Protein AF-A0ABD4KW36-F1 (afdb_monomer)

InterPro domains:
  IPR006935 Helicase/UvrB, N-terminal [PF04851] (1-111)
  IPR014001 Helicase superfamily 1/2, ATP-binding domain [PS51192] (1-112)
  IPR027417 P-loop containing nucleoside triphosphate hydrolase [G3DSA:3.40.50.300] (1-112)
  IPR027417 P-loop containing nucleoside triphosphate hydrolase [SSF52540] (1-111)

Foldseek 3Di:
DVLVVVVVVLVVQQVQLQFDPDTNPHGFQEEEEDADPVVLVVSVVVVVVQVVQEDEFAPVVCVVVVNQTDLRHRYYYYYCVRQPDDPPDHGVVVSDDPRSGRYYHYPPPVPD

Sequence (112 aa):
GKTFIAFQIVHKLFQSRWNKESPGTRRPRILFLADRNILADQAINTFNPYEKDLIKINGEEVRKRGGVVPTNAHIFFAIYQAIAERENIEGYYKAYPSDFFDLVMIDECHRG

Structure (mmCIF, N/CA/C/O backbone):
data_AF-A0ABD4KW36-F1
#
_entry.id   AF-A0ABD4KW36-F1
#
loop_
_atom_site.group_PDB
_atom_site.id
_atom_site.type_symbol
_atom_site.label_atom_id
_atom_site.label_alt_id
_atom_site.label_comp_id
_atom_site.label_asym_id
_atom_site.label_entity_id
_atom_site.label_seq_id
_atom_site.pdbx_PDB_ins_code
_atom_site.Cartn_x
_atom_site.Cartn_y
_atom_site.Cartn_z
_atom_site.occupancy
_atom_site.B_iso_or_equiv
_atom_site.auth_seq_id
_atom_site.auth_comp_id
_atom_site.auth_asym_id
_atom_site.auth_atom_id
_atom_site.pdbx_PDB_model_num
ATOM 1 N N . GLY A 1 1 ? 4.850 18.520 1.308 1.00 67.31 1 GLY A N 1
ATOM 2 C CA . GLY A 1 1 ? 3.390 18.613 1.520 1.00 67.31 1 GLY A CA 1
ATOM 3 C C . GLY A 1 1 ? 2.665 17.309 1.223 1.00 67.31 1 GLY A C 1
ATOM 4 O O . GLY A 1 1 ? 2.069 16.752 2.132 1.00 67.31 1 GLY A O 1
ATOM 5 N N . LYS A 1 2 ? 2.729 16.808 -0.021 1.00 82.75 2 LYS A N 1
ATOM 6 C CA . LYS A 1 2 ? 1.961 15.634 -0.491 1.00 82.75 2 LYS A CA 1
ATOM 7 C C . LYS A 1 2 ? 2.143 14.379 0.374 1.00 82.75 2 LYS A C 1
ATOM 9 O O . LYS A 1 2 ? 1.158 13.836 0.856 1.00 82.75 2 LYS A O 1
ATOM 14 N N . THR A 1 3 ? 3.387 13.992 0.658 1.00 78.88 3 THR A N 1
ATOM 15 C CA . THR A 1 3 ? 3.713 12.802 1.469 1.00 78.88 3 THR A CA 1
ATOM 16 C C . THR A 1 3 ? 3.151 12.879 2.890 1.00 78.88 3 THR A C 1
ATOM 18 O O . THR A 1 3 ? 2.657 11.887 3.412 1.00 78.88 3 THR A O 1
ATOM 21 N N . PHE A 1 4 ? 3.146 14.069 3.500 1.00 84.88 4 PHE A N 1
ATOM 22 C CA . PHE A 1 4 ? 2.557 14.267 4.827 1.00 84.88 4 PHE A CA 1
ATOM 23 C C . PHE A 1 4 ? 1.034 14.096 4.802 1.00 84.88 4 PHE A C 1
ATOM 25 O O . PHE A 1 4 ? 0.478 13.413 5.655 1.00 84.88 4 PHE A O 1
ATOM 32 N N . ILE A 1 5 ? 0.356 14.657 3.797 1.00 89.25 5 ILE A N 1
ATOM 33 C CA . ILE A 1 5 ? -1.089 14.455 3.619 1.00 89.25 5 ILE A CA 1
ATOM 34 C C . ILE A 1 5 ? -1.403 12.982 3.348 1.00 89.25 5 ILE A C 1
ATOM 36 O O . ILE A 1 5 ? -2.336 12.443 3.939 1.00 89.25 5 ILE A O 1
ATOM 40 N N . ALA A 1 6 ? -0.596 12.309 2.526 1.00 87.81 6 ALA A N 1
ATOM 41 C CA . ALA A 1 6 ? -0.739 10.881 2.276 1.00 87.81 6 ALA A CA 1
ATOM 42 C C . ALA A 1 6 ? -0.615 10.057 3.568 1.00 87.81 6 ALA A C 1
ATOM 44 O O . ALA A 1 6 ? -1.465 9.209 3.834 1.00 87.81 6 ALA A O 1
ATOM 45 N N . PHE A 1 7 ? 0.373 10.365 4.413 1.00 89.62 7 PHE A N 1
ATOM 46 C CA . PHE A 1 7 ? 0.499 9.759 5.738 1.00 89.62 7 PHE A CA 1
ATOM 47 C C . PHE A 1 7 ? -0.739 10.009 6.605 1.00 89.62 7 PHE A C 1
ATOM 49 O O . PHE A 1 7 ? -1.265 9.069 7.188 1.00 89.62 7 PHE A O 1
ATOM 56 N N . GLN A 1 8 ? -1.247 11.243 6.667 1.00 92.44 8 GLN A N 1
ATOM 57 C CA . GLN A 1 8 ? -2.431 11.571 7.472 1.00 92.44 8 GLN A CA 1
ATOM 58 C C . GLN A 1 8 ? -3.689 10.825 7.000 1.00 92.44 8 GLN A C 1
ATOM 60 O O . GLN A 1 8 ? -4.473 10.358 7.828 1.00 92.44 8 GLN A O 1
ATOM 65 N N . ILE A 1 9 ? -3.879 10.682 5.684 1.00 93.31 9 ILE A N 1
ATOM 66 C CA . ILE A 1 9 ? -4.978 9.894 5.106 1.00 93.31 9 ILE A CA 1
ATOM 67 C C . ILE A 1 9 ? -4.851 8.437 5.544 1.00 93.31 9 ILE A C 1
ATOM 69 O O . ILE A 1 9 ? -5.790 7.882 6.117 1.00 93.31 9 ILE A O 1
ATOM 73 N N . VAL A 1 10 ? -3.680 7.832 5.336 1.00 93.44 10 VAL A N 1
ATOM 74 C CA . VAL A 1 10 ? -3.460 6.434 5.708 1.00 93.44 10 VAL A CA 1
ATOM 75 C C . VAL A 1 10 ? -3.602 6.224 7.203 1.00 93.44 10 VAL A C 1
ATOM 77 O O . VAL A 1 10 ? -4.288 5.291 7.604 1.00 93.44 10 VAL A O 1
ATOM 80 N N . HIS A 1 11 ? -3.048 7.111 8.026 1.00 93.88 11 HIS A 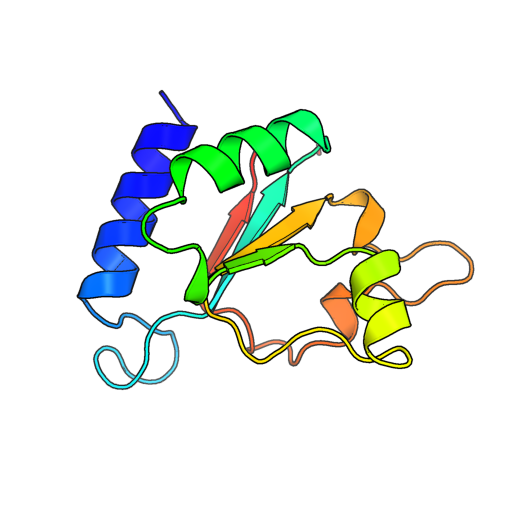N 1
ATOM 81 C CA . HIS A 1 11 ? -3.178 7.045 9.474 1.00 93.88 11 HIS A CA 1
ATOM 82 C C . HIS A 1 11 ? -4.650 6.952 9.888 1.00 93.88 11 HIS A C 1
ATOM 84 O O . HIS A 1 11 ? -5.028 6.039 10.618 1.00 93.88 11 HIS A O 1
ATOM 90 N N . LYS A 1 12 ? -5.510 7.831 9.358 1.00 95.19 12 LYS A N 1
ATOM 91 C CA . LYS A 1 12 ? -6.947 7.819 9.666 1.00 95.19 12 LYS A CA 1
ATOM 92 C C . LYS A 1 12 ? -7.638 6.532 9.215 1.00 95.19 12 LYS A C 1
ATOM 94 O O . LYS A 1 12 ? -8.359 5.944 10.016 1.00 95.19 12 LYS A O 1
ATOM 99 N N . LEU A 1 13 ? -7.406 6.083 7.979 1.00 94.94 13 LEU A N 1
ATOM 100 C CA . LEU A 1 13 ? -8.004 4.847 7.447 1.00 94.94 13 LEU A CA 1
ATOM 101 C C . LEU A 1 13 ? -7.555 3.605 8.225 1.00 94.94 13 LEU A C 1
ATOM 103 O O . LEU A 1 13 ? -8.328 2.676 8.456 1.00 94.94 13 LEU A O 1
ATOM 107 N N . PHE A 1 14 ? -6.296 3.598 8.646 1.00 94.19 14 PHE A N 1
ATOM 108 C CA . PHE A 1 14 ? -5.704 2.496 9.380 1.00 94.19 14 PHE A CA 1
ATOM 109 C C . PHE A 1 14 ? -6.250 2.404 10.807 1.00 94.19 14 PHE A C 1
ATOM 111 O O . PHE A 1 14 ? -6.620 1.317 11.252 1.00 94.19 14 PHE A O 1
ATOM 118 N N . GLN A 1 15 ? -6.355 3.541 11.509 1.00 93.44 15 GLN A N 1
ATOM 119 C CA . GLN A 1 15 ? -6.936 3.599 12.855 1.00 93.44 15 GLN A CA 1
ATOM 120 C C . GLN A 1 15 ? -8.436 3.281 12.849 1.00 93.44 15 GLN A C 1
ATOM 122 O O . GLN A 1 15 ? -8.915 2.591 13.747 1.00 93.44 15 GLN A O 1
ATOM 127 N N . SER A 1 16 ? -9.174 3.712 11.821 1.00 95.00 16 SER A N 1
ATOM 128 C CA . SER A 1 16 ? -10.604 3.409 11.687 1.00 95.00 16 SER A CA 1
ATOM 129 C C . SER A 1 16 ? -10.899 1.990 11.191 1.00 95.00 16 SER A C 1
ATOM 131 O O . SER A 1 16 ? -12.068 1.613 11.116 1.00 95.00 16 SER A O 1
ATOM 133 N N . ARG A 1 17 ? -9.868 1.198 10.849 1.00 95.12 17 ARG A N 1
ATOM 134 C CA . ARG A 1 17 ? -10.011 -0.134 10.231 1.00 95.12 17 ARG A CA 1
ATOM 135 C C . ARG A 1 17 ? -10.911 -0.096 8.991 1.00 95.12 17 ARG A C 1
ATOM 137 O O . ARG A 1 17 ? -11.731 -0.987 8.762 1.00 95.12 17 ARG A O 1
ATOM 144 N N . TRP A 1 18 ? -10.791 0.969 8.204 1.00 96.50 18 TRP A N 1
ATOM 145 C CA . TRP A 1 18 ? -11.516 1.082 6.947 1.00 96.50 18 TRP A CA 1
ATOM 146 C C . TRP A 1 18 ? -11.024 0.015 5.961 1.00 96.50 18 TRP A C 1
ATOM 148 O O . TRP A 1 18 ? -9.827 -0.236 5.879 1.00 96.50 18 TRP A O 1
ATOM 158 N N . ASN A 1 19 ? -11.935 -0.621 5.229 1.00 95.19 19 ASN A N 1
ATOM 159 C CA . ASN A 1 19 ? -11.633 -1.592 4.176 1.00 95.19 19 ASN A CA 1
ATOM 160 C C . ASN A 1 19 ? -12.833 -1.702 3.211 1.00 95.19 19 ASN A C 1
ATOM 162 O O . ASN A 1 19 ? -13.926 -1.238 3.547 1.00 95.19 19 ASN A O 1
ATOM 166 N N . LYS A 1 20 ? -12.626 -2.283 2.021 1.00 91.00 20 LYS A N 1
ATOM 167 C CA . LYS A 1 20 ? -13.646 -2.377 0.958 1.00 91.00 20 LYS A CA 1
ATOM 168 C C . LYS A 1 20 ? -14.789 -3.345 1.267 1.00 91.00 20 LYS A C 1
ATOM 170 O O . LYS A 1 20 ? -15.884 -3.151 0.754 1.00 91.00 20 LYS A O 1
ATOM 175 N N . GLU A 1 21 ? -14.530 -4.386 2.054 1.00 87.31 21 GLU A N 1
ATOM 176 C CA . GLU A 1 21 ? -15.499 -5.456 2.322 1.00 87.31 21 GLU A CA 1
ATOM 177 C C . GLU A 1 21 ? -16.531 -5.022 3.368 1.00 87.31 21 GLU A C 1
ATOM 179 O O . GLU A 1 21 ? -17.730 -5.002 3.112 1.00 87.31 21 GLU A O 1
ATOM 184 N N . SER A 1 22 ? -16.057 -4.664 4.561 1.00 88.12 22 SER A N 1
ATOM 185 C CA . SER A 1 22 ? -16.889 -4.225 5.675 1.00 88.12 22 SER A CA 1
ATOM 186 C C . SER A 1 22 ? -16.062 -3.325 6.597 1.00 88.12 22 SER A C 1
ATOM 188 O O . SER A 1 22 ? -15.254 -3.827 7.386 1.00 88.12 22 SER A O 1
ATOM 190 N N . PRO A 1 23 ? -16.246 -1.994 6.549 1.00 86.56 23 PRO A N 1
ATOM 191 C CA . PRO A 1 23 ? -15.519 -1.067 7.411 1.00 86.56 23 PRO A CA 1
ATOM 192 C C . PRO A 1 23 ? -15.589 -1.463 8.895 1.00 86.56 23 PRO A C 1
ATOM 194 O O . PRO A 1 23 ? -16.652 -1.807 9.406 1.00 86.56 23 PRO A O 1
ATOM 197 N N . GLY A 1 24 ? -14.447 -1.432 9.587 1.00 87.25 24 GLY A N 1
ATOM 198 C CA . GLY A 1 24 ? -14.328 -1.775 11.008 1.00 87.25 24 GLY A CA 1
ATOM 199 C C . GLY A 1 24 ? -13.838 -3.200 11.297 1.00 87.25 24 GLY A C 1
ATOM 200 O O . GLY A 1 24 ? -13.349 -3.451 12.398 1.00 87.25 24 GLY A O 1
ATOM 201 N N . THR A 1 25 ? -13.898 -4.127 10.332 1.00 91.44 25 THR A N 1
ATOM 202 C CA . THR A 1 25 ? -13.551 -5.548 10.557 1.00 91.44 25 THR A CA 1
ATOM 203 C C . THR A 1 25 ? -12.045 -5.816 10.536 1.00 91.44 25 THR A C 1
ATOM 205 O O . THR A 1 25 ? -11.508 -6.467 11.434 1.00 91.44 25 THR A O 1
ATOM 208 N N . ARG A 1 26 ? -11.327 -5.278 9.545 1.00 93.56 26 ARG A N 1
ATOM 209 C CA . ARG A 1 26 ? -9.876 -5.436 9.374 1.00 93.56 26 ARG A CA 1
ATOM 210 C C . ARG A 1 26 ? -9.208 -4.120 8.998 1.00 93.56 26 ARG A C 1
ATOM 212 O O . ARG A 1 26 ? -9.840 -3.220 8.454 1.00 93.56 26 ARG A O 1
ATOM 219 N N . ARG A 1 27 ? -7.906 -4.017 9.273 1.00 95.12 27 ARG A N 1
ATOM 220 C CA . ARG A 1 27 ? -7.084 -2.911 8.763 1.00 95.12 27 ARG A CA 1
ATOM 221 C C . ARG A 1 27 ? -7.035 -2.957 7.224 1.00 95.12 27 ARG A C 1
ATOM 223 O O . ARG A 1 27 ? -7.057 -4.062 6.660 1.00 95.12 27 ARG A O 1
ATOM 230 N N . PRO A 1 28 ? -6.952 -1.797 6.554 1.00 96.94 28 PRO A N 1
ATOM 231 C CA . PRO A 1 28 ? -6.841 -1.748 5.103 1.00 96.94 28 PRO A CA 1
ATOM 232 C C . PRO A 1 28 ? -5.525 -2.367 4.627 1.00 96.94 28 PRO A C 1
ATOM 234 O O . PRO A 1 28 ? -4.527 -2.372 5.346 1.00 96.94 28 PRO A O 1
ATOM 237 N N . ARG A 1 29 ? -5.523 -2.851 3.390 1.00 97.12 29 ARG A N 1
ATOM 238 C CA . ARG A 1 29 ? -4.341 -3.186 2.598 1.00 97.12 29 ARG A CA 1
ATOM 239 C C . ARG A 1 29 ? -4.122 -2.064 1.593 1.00 97.12 29 ARG A C 1
ATOM 241 O O . ARG A 1 29 ? -4.898 -1.908 0.652 1.00 97.12 29 ARG A O 1
ATOM 248 N N . ILE A 1 30 ? -3.098 -1.254 1.822 1.00 96.44 30 ILE A N 1
ATOM 249 C CA . ILE A 1 30 ? -2.827 -0.029 1.070 1.00 96.44 30 ILE A CA 1
ATOM 250 C C . ILE A 1 30 ? -1.553 -0.223 0.260 1.00 96.44 30 ILE A C 1
ATOM 252 O O . ILE A 1 30 ? -0.517 -0.551 0.829 1.00 96.44 30 ILE A O 1
ATOM 256 N N . LEU A 1 31 ? -1.621 0.008 -1.048 1.00 95.44 31 LEU A N 1
ATOM 257 C CA . LEU A 1 31 ? -0.468 -0.021 -1.942 1.00 95.44 31 LEU A CA 1
ATOM 258 C C . LEU A 1 31 ? -0.031 1.402 -2.292 1.00 95.44 31 LEU A C 1
ATOM 260 O O . LEU A 1 31 ? -0.781 2.140 -2.921 1.00 95.44 31 LEU A O 1
ATOM 264 N N . PHE A 1 32 ? 1.190 1.768 -1.927 1.00 93.50 32 PHE A N 1
ATOM 265 C CA . PHE A 1 32 ? 1.876 2.974 -2.372 1.00 93.50 32 PHE A CA 1
ATOM 266 C C . PHE A 1 32 ? 2.759 2.678 -3.578 1.00 93.50 32 PHE A C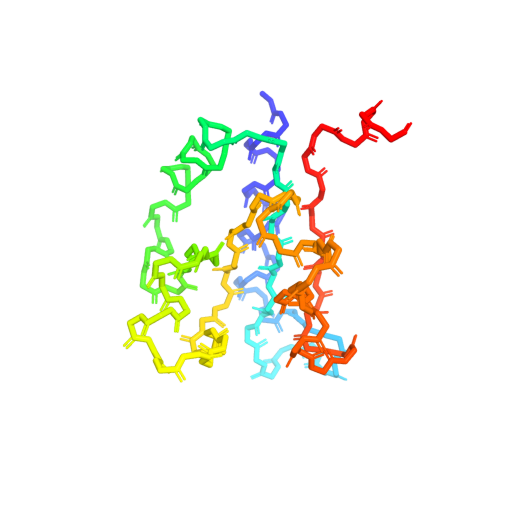 1
ATOM 268 O O . PHE A 1 32 ? 3.700 1.886 -3.488 1.00 93.50 32 PHE A O 1
ATOM 275 N N . LEU A 1 33 ? 2.481 3.359 -4.685 1.00 92.62 33 LEU A N 1
ATOM 276 C CA . LEU A 1 33 ? 3.254 3.297 -5.915 1.00 92.62 33 LEU A CA 1
ATOM 277 C C . LEU A 1 33 ? 4.063 4.575 -6.090 1.00 92.62 33 LEU A C 1
ATOM 279 O O . LEU A 1 33 ? 3.507 5.672 -6.088 1.00 92.62 33 LEU A O 1
ATOM 283 N N . ALA A 1 34 ? 5.372 4.424 -6.255 1.00 90.25 34 ALA A N 1
ATOM 284 C CA . ALA A 1 34 ? 6.289 5.529 -6.499 1.00 90.25 34 ALA A CA 1
ATOM 285 C C . ALA A 1 34 ? 7.086 5.323 -7.794 1.00 90.25 34 ALA A C 1
ATOM 287 O O . ALA A 1 34 ? 7.336 4.199 -8.231 1.00 90.25 34 ALA A O 1
ATOM 288 N N . ASP A 1 35 ? 7.530 6.428 -8.391 1.00 86.31 35 ASP A N 1
ATOM 289 C CA . ASP A 1 35 ? 8.353 6.424 -9.608 1.00 86.31 35 ASP A CA 1
ATOM 290 C C . ASP A 1 35 ? 9.790 5.936 -9.350 1.00 86.31 35 ASP A C 1
ATOM 292 O O . ASP A 1 35 ? 10.378 5.235 -10.169 1.00 86.31 35 ASP A O 1
ATOM 296 N N . ARG A 1 36 ? 10.376 6.281 -8.194 1.00 86.00 36 ARG A N 1
ATOM 297 C CA . ARG A 1 36 ? 11.799 6.036 -7.894 1.00 86.00 36 ARG A CA 1
ATOM 298 C C . ARG A 1 36 ? 12.010 5.472 -6.501 1.00 86.00 36 ARG A C 1
ATOM 300 O O . ARG A 1 36 ? 11.304 5.844 -5.568 1.00 86.00 36 ARG A O 1
ATOM 307 N N . ASN A 1 37 ? 13.064 4.668 -6.345 1.00 85.44 37 ASN A N 1
ATOM 308 C CA . ASN A 1 37 ? 13.466 4.106 -5.050 1.00 85.44 37 ASN A CA 1
ATOM 309 C C . ASN A 1 37 ? 13.602 5.175 -3.963 1.00 85.44 37 ASN A C 1
ATOM 311 O O . ASN A 1 37 ? 13.025 5.007 -2.900 1.00 85.44 37 ASN A O 1
ATOM 315 N N . ILE A 1 38 ? 14.255 6.304 -4.265 1.00 85.56 38 ILE A N 1
ATOM 316 C CA . ILE A 1 38 ? 14.426 7.401 -3.302 1.00 85.56 38 ILE A CA 1
ATOM 317 C C . ILE A 1 38 ? 13.085 7.928 -2.764 1.00 85.56 38 ILE A C 1
ATOM 319 O O . ILE A 1 38 ? 12.987 8.237 -1.582 1.00 85.56 38 ILE A O 1
ATOM 323 N N . LEU A 1 39 ? 12.041 7.988 -3.601 1.00 84.06 39 LEU A N 1
ATOM 324 C CA . LEU A 1 39 ? 10.708 8.447 -3.197 1.00 84.06 39 LEU A CA 1
ATOM 325 C C . LEU A 1 39 ? 10.006 7.399 -2.331 1.00 84.06 39 LEU A C 1
ATOM 327 O O . LEU A 1 39 ? 9.416 7.742 -1.310 1.00 84.06 39 LEU A O 1
ATOM 331 N N . ALA A 1 40 ? 10.123 6.118 -2.696 1.00 85.81 40 ALA A N 1
ATOM 332 C CA . ALA A 1 40 ? 9.605 5.029 -1.874 1.00 85.81 40 ALA A CA 1
ATOM 333 C C . ALA A 1 40 ? 10.288 4.988 -0.502 1.00 85.81 40 ALA A C 1
ATOM 335 O O . ALA A 1 40 ? 9.602 4.893 0.507 1.00 85.81 40 ALA A O 1
ATOM 336 N N . ASP A 1 41 ? 11.612 5.116 -0.447 1.00 87.06 41 ASP A N 1
ATOM 337 C CA . ASP A 1 41 ? 12.372 5.050 0.803 1.00 87.06 41 ASP A CA 1
ATOM 338 C C . ASP A 1 41 ? 12.077 6.269 1.700 1.00 87.06 41 ASP A C 1
ATOM 340 O O . ASP A 1 41 ? 11.882 6.128 2.907 1.00 87.06 41 ASP A O 1
ATOM 344 N N . GLN A 1 42 ? 11.935 7.467 1.116 1.00 84.94 42 GLN A N 1
ATOM 345 C CA . GLN A 1 42 ? 11.463 8.660 1.835 1.00 84.94 42 GLN A CA 1
ATOM 346 C C . GLN A 1 42 ? 10.054 8.477 2.410 1.00 84.94 42 GLN A C 1
ATOM 348 O O . GLN A 1 42 ? 9.788 8.862 3.555 1.00 84.94 42 GLN A O 1
ATOM 353 N N . ALA A 1 43 ? 9.145 7.893 1.627 1.00 84.00 43 ALA A N 1
ATOM 354 C CA . ALA A 1 43 ? 7.806 7.594 2.097 1.00 84.00 43 ALA A CA 1
ATOM 355 C C . ALA A 1 43 ? 7.859 6.561 3.232 1.00 84.00 43 ALA A C 1
ATOM 357 O O . ALA A 1 43 ? 7.332 6.841 4.298 1.00 84.00 43 ALA A O 1
ATOM 358 N N . ILE A 1 44 ? 8.588 5.451 3.089 1.00 85.94 44 ILE A N 1
ATOM 359 C CA . ILE A 1 44 ? 8.758 4.436 4.145 1.00 85.94 44 ILE A CA 1
ATOM 360 C C . ILE A 1 44 ? 9.239 5.066 5.460 1.00 85.94 44 ILE A C 1
ATOM 362 O O . ILE A 1 44 ? 8.639 4.820 6.504 1.00 85.94 44 ILE A O 1
ATOM 366 N N . ASN A 1 45 ? 10.233 5.957 5.413 1.00 86.94 45 ASN A N 1
ATOM 367 C CA . ASN A 1 45 ? 10.725 6.657 6.607 1.00 86.94 45 ASN A CA 1
ATOM 368 C C . ASN A 1 45 ? 9.644 7.515 7.288 1.00 86.94 45 ASN A C 1
ATOM 370 O O . ASN A 1 45 ? 9.595 7.606 8.513 1.00 86.94 45 ASN A O 1
ATOM 374 N N . THR A 1 46 ? 8.739 8.116 6.511 1.00 86.62 46 THR A N 1
ATOM 375 C CA . THR A 1 46 ? 7.587 8.866 7.047 1.00 86.62 46 THR A CA 1
ATOM 376 C C . THR A 1 46 ? 6.575 7.935 7.732 1.00 86.62 46 THR A C 1
ATOM 378 O O . THR A 1 46 ? 5.865 8.343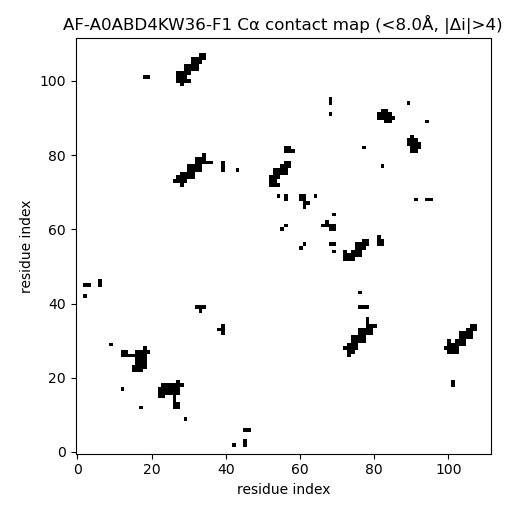 8.648 1.00 86.62 46 THR A O 1
ATOM 381 N N . PHE A 1 47 ? 6.531 6.667 7.319 1.00 85.69 47 PHE A N 1
ATOM 382 C CA . PHE A 1 47 ? 5.643 5.626 7.833 1.00 85.69 47 PHE A CA 1
ATOM 383 C C . PHE A 1 47 ? 6.286 4.757 8.927 1.00 85.69 47 PHE A C 1
ATOM 385 O O . PHE A 1 47 ? 5.706 3.740 9.299 1.00 85.69 47 PHE A O 1
ATOM 392 N N . ASN A 1 48 ? 7.416 5.178 9.508 1.00 84.19 48 ASN A N 1
ATOM 393 C CA . ASN A 1 48 ? 8.103 4.473 10.597 1.00 84.19 48 ASN A CA 1
ATOM 394 C C . ASN A 1 48 ? 7.189 4.013 11.764 1.00 84.19 48 ASN A C 1
ATOM 396 O O . ASN A 1 48 ? 7.370 2.900 12.253 1.00 84.19 48 ASN A O 1
ATOM 400 N N . PRO A 1 49 ? 6.140 4.761 12.184 1.00 86.94 49 PRO A N 1
ATOM 401 C CA . PRO A 1 49 ? 5.202 4.267 13.203 1.00 86.94 49 PRO A CA 1
ATOM 402 C C . PRO A 1 49 ? 4.485 2.950 12.848 1.00 86.94 49 PRO A C 1
ATOM 404 O O . PRO A 1 49 ? 3.924 2.304 13.731 1.00 86.94 49 PRO A O 1
ATOM 407 N N . TYR A 1 50 ? 4.487 2.560 11.571 1.00 87.88 50 TYR A N 1
ATOM 408 C CA . TYR A 1 50 ? 3.856 1.359 11.024 1.00 87.88 50 TYR A CA 1
ATOM 409 C C . TYR A 1 50 ? 4.862 0.341 10.482 1.00 87.88 50 TYR A C 1
ATOM 411 O O . TYR A 1 50 ? 4.474 -0.531 9.712 1.00 87.88 50 TYR A O 1
ATOM 419 N N . GLU A 1 51 ? 6.139 0.419 10.865 1.00 86.31 51 GLU A N 1
ATOM 420 C CA . GLU A 1 51 ? 7.207 -0.445 10.338 1.00 86.31 51 GLU A CA 1
ATOM 421 C C . GLU A 1 51 ? 6.851 -1.945 10.377 1.00 86.31 51 GLU A C 1
ATOM 423 O O . GLU A 1 51 ? 7.099 -2.671 9.421 1.00 86.31 51 GLU A O 1
ATOM 428 N N . LYS A 1 52 ? 6.175 -2.403 11.440 1.00 88.88 52 LYS A N 1
ATOM 429 C CA . LYS A 1 52 ? 5.741 -3.806 11.597 1.00 88.88 52 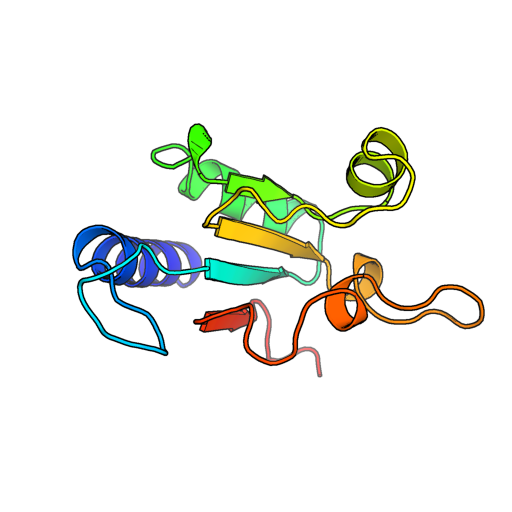LYS A CA 1
ATOM 430 C C . LYS A 1 52 ? 4.616 -4.233 10.650 1.00 88.88 52 LYS A C 1
ATOM 432 O O . LYS A 1 52 ? 4.416 -5.424 10.439 1.00 88.88 52 LYS A O 1
ATOM 437 N N . ASP A 1 53 ? 3.856 -3.274 10.137 1.00 91.94 53 ASP A N 1
ATOM 438 C CA . ASP A 1 53 ? 2.713 -3.475 9.245 1.00 91.94 53 ASP A CA 1
ATOM 439 C C . ASP A 1 53 ? 3.076 -3.166 7.774 1.00 91.94 53 ASP A C 1
ATOM 441 O O . ASP A 1 53 ? 2.209 -3.230 6.895 1.00 91.94 53 ASP A O 1
ATOM 445 N N . LEU A 1 54 ? 4.342 -2.818 7.511 1.00 93.31 54 LEU A N 1
ATOM 446 C CA . LEU A 1 54 ? 4.848 -2.306 6.243 1.00 93.31 54 LEU A CA 1
ATOM 447 C C . LEU A 1 54 ? 5.732 -3.333 5.527 1.00 93.31 54 LEU A C 1
ATOM 449 O O . LEU A 1 54 ? 6.538 -4.021 6.147 1.00 93.31 54 LEU A O 1
ATOM 453 N N . ILE A 1 55 ? 5.644 -3.390 4.197 1.00 93.56 55 ILE A N 1
ATOM 454 C CA . ILE A 1 55 ? 6.593 -4.141 3.369 1.00 93.56 55 ILE A CA 1
ATOM 455 C C . ILE A 1 55 ? 6.890 -3.448 2.038 1.00 93.56 55 ILE A C 1
ATOM 457 O O . ILE A 1 55 ? 6.011 -2.840 1.429 1.00 93.56 55 ILE A O 1
ATOM 461 N N . LYS A 1 56 ? 8.130 -3.575 1.549 1.00 92.62 56 LYS A N 1
ATOM 462 C CA . LYS A 1 56 ? 8.516 -3.160 0.194 1.00 92.62 56 LYS A CA 1
ATOM 463 C C . LYS A 1 56 ? 8.445 -4.357 -0.755 1.00 92.62 56 LYS A C 1
ATOM 465 O O . LYS A 1 56 ? 9.174 -5.329 -0.584 1.00 92.62 56 LYS A O 1
ATOM 470 N N . ILE A 1 57 ? 7.597 -4.275 -1.776 1.00 92.75 57 ILE A N 1
ATOM 471 C CA . ILE A 1 57 ? 7.502 -5.267 -2.847 1.00 92.75 57 ILE A CA 1
ATOM 472 C C . ILE A 1 57 ? 8.619 -4.985 -3.852 1.00 92.75 57 ILE A C 1
ATOM 474 O O . ILE A 1 57 ? 8.627 -3.963 -4.540 1.00 92.75 57 ILE A O 1
ATOM 478 N N . ASN A 1 58 ? 9.581 -5.897 -3.934 1.00 90.12 58 ASN A N 1
ATOM 479 C CA . ASN A 1 58 ? 10.648 -5.866 -4.924 1.00 90.12 58 ASN A CA 1
ATOM 480 C C . ASN A 1 58 ? 11.119 -7.297 -5.238 1.00 90.12 58 ASN A C 1
ATOM 482 O O . ASN A 1 58 ? 10.754 -8.251 -4.551 1.00 90.12 58 ASN A O 1
ATOM 486 N N . GLY A 1 59 ? 11.949 -7.451 -6.272 1.00 88.25 59 GLY A N 1
ATOM 487 C CA . GLY A 1 59 ? 12.409 -8.776 -6.693 1.00 88.25 59 GLY A CA 1
ATOM 488 C C . GLY A 1 59 ? 1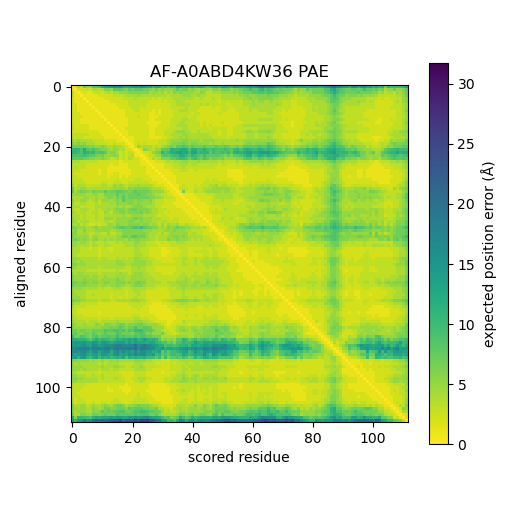3.306 -9.494 -5.681 1.00 88.25 59 GLY A C 1
ATOM 489 O O . GLY A 1 59 ? 13.389 -10.717 -5.708 1.00 88.25 59 GLY A O 1
ATOM 490 N N . GLU A 1 60 ? 13.972 -8.771 -4.779 1.00 90.06 60 GLU A N 1
ATOM 491 C CA . GLU A 1 60 ? 14.726 -9.397 -3.690 1.00 90.06 60 GLU A CA 1
ATOM 492 C C . GLU A 1 60 ? 13.784 -10.026 -2.660 1.00 90.06 60 GLU A C 1
ATOM 494 O O . GLU A 1 60 ? 13.966 -11.190 -2.311 1.00 90.06 60 GLU A O 1
ATOM 499 N N . GLU A 1 61 ? 12.762 -9.291 -2.224 1.00 91.38 61 GLU A N 1
ATOM 500 C CA . GLU A 1 61 ? 11.768 -9.758 -1.257 1.00 91.38 61 GLU A CA 1
ATOM 501 C C . GLU A 1 61 ? 10.977 -10.951 -1.799 1.00 91.38 61 GLU A C 1
ATOM 503 O O . GLU A 1 61 ? 10.834 -11.969 -1.123 1.00 91.38 61 GLU A O 1
ATOM 508 N N . VAL A 1 62 ? 10.533 -10.875 -3.055 1.00 90.94 62 VAL A N 1
ATOM 509 C CA . VAL A 1 62 ? 9.816 -11.977 -3.711 1.00 90.94 62 VAL A CA 1
ATOM 510 C C . VAL A 1 62 ? 10.715 -13.212 -3.851 1.00 90.94 62 VAL A C 1
ATOM 512 O O . VAL A 1 62 ? 10.281 -14.329 -3.572 1.00 90.94 62 VAL A O 1
ATOM 515 N N . ARG A 1 63 ? 11.999 -13.041 -4.200 1.00 91.06 63 ARG A N 1
ATOM 516 C CA . ARG A 1 63 ? 12.960 -14.155 -4.274 1.00 91.06 63 ARG A CA 1
ATOM 517 C C . ARG A 1 63 ? 13.207 -14.797 -2.908 1.00 91.06 63 ARG A C 1
ATOM 519 O O . ARG A 1 63 ? 13.230 -16.022 -2.825 1.00 91.06 63 ARG A O 1
ATOM 526 N N . LYS A 1 64 ? 13.350 -14.002 -1.841 1.00 93.38 64 LYS A N 1
ATOM 527 C CA . LYS A 1 64 ? 13.475 -14.510 -0.458 1.00 93.38 64 LYS A CA 1
ATOM 528 C C . LYS A 1 64 ? 12.269 -15.360 -0.046 1.00 93.38 64 LYS A C 1
ATOM 530 O O . LYS A 1 64 ? 12.417 -16.273 0.758 1.00 93.38 64 LYS A O 1
ATOM 535 N N . ARG A 1 65 ? 11.101 -15.092 -0.633 1.00 92.75 65 ARG A N 1
ATOM 536 C CA . ARG A 1 65 ? 9.845 -15.828 -0.429 1.00 92.75 65 ARG A CA 1
ATOM 537 C C . ARG A 1 65 ? 9.598 -16.938 -1.454 1.00 92.75 65 ARG A C 1
ATOM 539 O O . ARG A 1 65 ? 8.468 -17.396 -1.591 1.00 92.75 65 ARG A O 1
ATOM 546 N N . GLY A 1 66 ? 10.621 -17.363 -2.197 1.00 92.19 66 GLY A N 1
ATOM 547 C CA . GLY A 1 66 ? 10.496 -18.458 -3.164 1.00 92.19 66 GLY A CA 1
ATOM 548 C C . GLY A 1 66 ? 9.618 -18.123 -4.373 1.00 92.19 66 GLY A C 1
ATOM 549 O O . GLY A 1 66 ? 8.979 -19.011 -4.922 1.00 92.19 66 GLY A O 1
ATOM 550 N N . GLY A 1 67 ? 9.557 -16.851 -4.777 1.00 90.06 67 GLY A N 1
ATOM 551 C CA . GLY A 1 67 ? 8.735 -16.396 -5.903 1.00 90.06 67 GLY A CA 1
ATOM 552 C C . GLY A 1 67 ? 7.330 -15.933 -5.512 1.00 90.06 67 GLY A C 1
ATOM 553 O O . GLY A 1 67 ? 6.584 -15.477 -6.373 1.00 90.06 67 GLY A O 1
ATOM 554 N N . VAL A 1 68 ? 6.967 -16.000 -4.227 1.00 92.19 68 VAL A N 1
ATOM 555 C CA . VAL A 1 68 ? 5.636 -15.613 -3.742 1.00 92.19 68 VAL A CA 1
ATOM 556 C C . VAL A 1 68 ? 5.622 -14.150 -3.301 1.00 92.19 68 VAL A C 1
ATOM 558 O O . VAL A 1 68 ? 6.464 -13.706 -2.515 1.00 92.19 68 VAL A O 1
ATOM 561 N N . VAL A 1 69 ? 4.638 -13.391 -3.783 1.00 93.75 69 VAL A N 1
ATOM 562 C CA . VAL A 1 69 ? 4.447 -11.992 -3.381 1.00 93.75 69 VAL A CA 1
ATOM 563 C C . VAL A 1 69 ? 4.023 -11.886 -1.908 1.00 93.75 69 VAL A C 1
ATOM 565 O O . VAL A 1 69 ? 3.273 -12.729 -1.412 1.00 93.75 69 VAL A O 1
ATOM 568 N N . PRO A 1 70 ? 4.494 -10.874 -1.159 1.00 94.50 70 PRO A N 1
ATOM 569 C CA . PRO A 1 70 ? 4.134 -10.732 0.245 1.00 94.50 70 PRO A CA 1
ATOM 570 C C . PRO A 1 70 ? 2.648 -10.407 0.408 1.00 94.50 70 PRO A C 1
ATOM 572 O O . PRO A 1 70 ? 2.146 -9.492 -0.235 1.00 94.50 70 PRO A O 1
ATOM 575 N N . THR A 1 71 ? 1.958 -11.096 1.315 1.00 95.00 71 THR A N 1
ATOM 576 C CA . THR A 1 71 ? 0.533 -10.852 1.626 1.00 95.00 71 THR A CA 1
ATOM 577 C C . THR A 1 71 ? 0.275 -10.551 3.105 1.00 95.00 71 THR A C 1
ATOM 579 O O . THR A 1 71 ? -0.808 -10.095 3.466 1.00 95.00 71 THR A O 1
ATOM 582 N N . ASN A 1 72 ? 1.272 -10.767 3.967 1.00 92.19 72 ASN A N 1
ATOM 583 C CA . ASN A 1 72 ? 1.195 -10.647 5.425 1.00 92.19 72 ASN A CA 1
ATOM 584 C C . ASN A 1 72 ? 1.564 -9.243 5.940 1.00 92.19 72 ASN A C 1
ATOM 586 O O . ASN A 1 72 ? 2.276 -9.114 6.931 1.00 92.19 72 ASN A O 1
ATOM 590 N N . ALA A 1 73 ? 1.094 -8.205 5.254 1.00 94.56 73 ALA A N 1
ATOM 591 C CA . ALA A 1 73 ? 1.274 -6.808 5.636 1.00 94.56 73 ALA A CA 1
ATOM 592 C C . ALA A 1 73 ? -0.011 -6.014 5.360 1.00 94.56 73 ALA A C 1
ATOM 594 O O . ALA A 1 73 ? -0.956 -6.519 4.745 1.00 94.56 73 ALA A O 1
ATOM 595 N N . HIS A 1 74 ? -0.043 -4.765 5.814 1.00 95.69 74 HIS A N 1
ATOM 596 C CA . HIS A 1 74 ? -1.156 -3.849 5.573 1.00 95.69 74 HIS A CA 1
ATOM 597 C C . HIS A 1 74 ? -0.752 -2.638 4.733 1.00 95.69 74 HIS A C 1
ATOM 599 O O . HIS A 1 74 ? -1.595 -2.068 4.047 1.00 95.69 74 HIS A O 1
ATOM 605 N N . ILE A 1 75 ? 0.521 -2.250 4.747 1.00 95.50 75 ILE A N 1
ATOM 606 C CA . ILE A 1 75 ? 1.034 -1.137 3.950 1.00 95.50 75 ILE A CA 1
ATOM 607 C C . ILE A 1 75 ? 2.130 -1.674 3.035 1.00 95.50 75 ILE A C 1
ATOM 609 O O . ILE A 1 75 ? 3.150 -2.183 3.484 1.00 95.50 75 ILE A O 1
ATOM 613 N N . PHE A 1 76 ? 1.914 -1.565 1.735 1.00 95.25 76 PHE A N 1
ATOM 614 C CA . PHE A 1 76 ? 2.794 -2.098 0.711 1.00 95.25 76 PHE A CA 1
ATOM 615 C C . PHE A 1 76 ? 3.407 -0.937 -0.056 1.00 95.25 76 PHE A C 1
ATOM 617 O O . PHE A 1 76 ? 2.687 -0.066 -0.529 1.00 95.25 76 PHE A O 1
ATOM 624 N N . PHE A 1 77 ? 4.725 -0.929 -0.206 1.00 94.25 77 PHE A N 1
ATOM 625 C CA . PHE A 1 77 ? 5.439 0.032 -1.040 1.00 94.25 77 PHE A CA 1
ATOM 626 C C . PHE A 1 77 ? 5.993 -0.665 -2.267 1.00 94.25 77 PHE A C 1
ATOM 628 O O . PHE A 1 77 ? 6.609 -1.723 -2.161 1.00 94.25 77 PHE A O 1
ATOM 635 N N . ALA A 1 78 ? 5.826 -0.055 -3.428 1.00 92.88 78 ALA A N 1
ATOM 636 C CA . ALA A 1 78 ? 6.344 -0.582 -4.674 1.00 92.88 78 ALA A CA 1
ATOM 637 C C . ALA A 1 78 ? 6.787 0.538 -5.612 1.00 92.88 78 ALA A C 1
ATOM 639 O O . ALA A 1 78 ? 6.267 1.653 -5.592 1.00 92.88 78 ALA A O 1
ATOM 640 N N . ILE A 1 79 ? 7.746 0.206 -6.473 1.00 91.12 79 ILE A N 1
ATOM 641 C CA . ILE A 1 79 ? 8.093 1.033 -7.627 1.00 91.12 79 ILE A CA 1
ATOM 642 C C . ILE A 1 79 ? 7.300 0.533 -8.827 1.00 91.12 79 ILE A C 1
ATOM 644 O O . ILE A 1 79 ? 7.298 -0.677 -9.053 1.00 91.12 79 ILE A O 1
ATOM 648 N N . TYR A 1 80 ? 6.692 1.430 -9.617 1.00 87.06 80 TYR A N 1
ATOM 649 C CA . TYR A 1 80 ? 5.892 1.049 -10.798 1.00 87.06 80 TYR A CA 1
ATOM 650 C C . TYR A 1 80 ? 6.615 0.018 -11.663 1.00 87.06 80 TYR A C 1
ATOM 652 O O . TYR A 1 80 ? 6.120 -1.082 -11.887 1.00 87.06 80 TYR A O 1
ATOM 660 N N . GLN A 1 81 ? 7.847 0.340 -12.060 1.00 80.12 81 GLN A N 1
ATOM 661 C CA . GLN A 1 81 ? 8.667 -0.512 -12.918 1.00 80.12 81 GLN A CA 1
ATOM 662 C C . GLN A 1 81 ? 9.014 -1.870 -12.297 1.00 80.12 81 GLN A C 1
ATOM 664 O O . GLN A 1 81 ? 9.404 -2.783 -13.023 1.00 80.12 81 GLN A O 1
ATOM 669 N N . ALA A 1 82 ? 8.983 -1.991 -10.968 1.00 81.44 82 ALA A N 1
ATOM 670 C CA . ALA A 1 82 ? 9.358 -3.213 -10.266 1.00 81.44 82 ALA A CA 1
ATOM 671 C C . ALA A 1 82 ? 8.193 -4.198 -10.141 1.00 81.44 82 ALA A C 1
ATOM 673 O O . ALA A 1 82 ? 8.451 -5.390 -10.023 1.00 81.44 82 ALA A O 1
ATOM 674 N N . ILE A 1 83 ? 6.947 -3.715 -10.153 1.00 86.00 83 ILE A N 1
ATOM 675 C CA . ILE A 1 83 ? 5.744 -4.553 -10.016 1.00 86.00 83 ILE A CA 1
ATOM 676 C C . ILE A 1 83 ? 4.934 -4.687 -11.308 1.00 86.00 83 ILE A C 1
ATOM 678 O O . ILE A 1 83 ? 4.029 -5.520 -11.365 1.00 86.00 83 ILE A O 1
ATOM 682 N N . ALA A 1 84 ? 5.227 -3.859 -12.312 1.00 84.19 84 ALA A N 1
ATOM 683 C CA . ALA A 1 84 ? 4.642 -3.950 -13.640 1.00 84.19 84 ALA A CA 1
ATOM 684 C C . ALA A 1 84 ? 5.209 -5.140 -14.422 1.00 84.19 84 ALA A C 1
ATOM 686 O O . ALA A 1 84 ? 6.313 -5.620 -14.150 1.00 84.19 84 ALA A O 1
ATOM 687 N N . GLU A 1 85 ? 4.444 -5.588 -15.414 1.00 80.38 85 GLU A N 1
ATOM 688 C CA . GLU A 1 85 ? 4.903 -6.587 -16.373 1.00 80.38 85 GLU A CA 1
ATOM 689 C C . GLU A 1 85 ? 6.112 -6.082 -17.155 1.00 80.38 85 GLU A C 1
ATOM 691 O O . GLU A 1 85 ? 6.191 -4.919 -17.557 1.00 80.38 85 GLU A O 1
ATOM 696 N N . ARG A 1 86 ? 7.052 -6.993 -17.383 1.00 75.00 86 ARG A N 1
ATOM 697 C CA . ARG A 1 86 ? 8.152 -6.820 -18.332 1.00 75.00 86 ARG A CA 1
ATOM 698 C C . ARG A 1 86 ? 8.059 -7.944 -19.352 1.00 75.00 86 ARG A C 1
ATOM 700 O O . ARG A 1 86 ? 7.438 -8.959 -19.061 1.00 75.00 86 ARG A O 1
ATOM 707 N N . GLU A 1 87 ? 8.710 -7.790 -20.504 1.00 71.44 87 GLU A N 1
ATOM 708 C CA . GLU A 1 87 ? 8.590 -8.697 -21.664 1.00 71.44 87 GLU A CA 1
ATOM 709 C C . GLU A 1 87 ? 8.685 -10.202 -21.342 1.00 71.44 87 GLU A C 1
ATOM 711 O O . GLU A 1 87 ? 8.152 -11.005 -22.095 1.00 71.44 87 GLU A O 1
ATOM 716 N N . ASN A 1 88 ? 9.306 -10.593 -20.221 1.00 62.06 88 ASN A N 1
ATOM 717 C CA . ASN A 1 88 ? 9.450 -11.989 -19.794 1.00 62.06 88 ASN A CA 1
ATOM 718 C C . ASN A 1 88 ? 9.152 -12.238 -18.300 1.00 62.06 88 ASN A C 1
ATOM 720 O O . ASN A 1 88 ? 9.541 -13.274 -17.763 1.00 62.06 88 ASN A O 1
ATOM 724 N N . ILE A 1 89 ? 8.539 -11.283 -17.593 1.00 64.38 89 ILE A N 1
ATOM 725 C CA . ILE A 1 89 ? 8.233 -11.406 -16.159 1.00 64.38 89 ILE A CA 1
ATOM 726 C C . ILE A 1 89 ? 6.810 -10.909 -15.931 1.00 64.38 89 ILE A C 1
ATOM 728 O O . ILE A 1 89 ? 6.526 -9.721 -16.113 1.00 64.38 89 ILE A O 1
ATOM 732 N N . GLU A 1 90 ? 5.937 -11.822 -15.507 1.00 74.31 90 GLU A N 1
ATOM 733 C CA . GLU A 1 90 ? 4.590 -11.479 -15.062 1.00 74.31 90 GLU A CA 1
ATOM 734 C C . GLU A 1 90 ? 4.691 -10.504 -13.878 1.00 74.31 90 GLU A C 1
ATOM 736 O O . GLU A 1 90 ? 5.458 -10.709 -12.933 1.00 74.31 90 GLU A O 1
ATOM 741 N N . GLY A 1 91 ? 3.990 -9.375 -13.967 1.00 84.00 91 GLY A N 1
ATOM 742 C CA . GLY A 1 91 ? 4.136 -8.287 -13.007 1.00 84.00 91 GLY A CA 1
ATOM 743 C C . GLY A 1 91 ? 3.644 -8.709 -11.626 1.00 84.00 91 GLY A C 1
ATOM 744 O O . GLY A 1 91 ? 2.528 -9.212 -11.501 1.00 84.00 91 GLY A O 1
ATOM 745 N N . TYR A 1 92 ? 4.427 -8.445 -10.572 1.00 91.31 92 TYR A N 1
ATOM 746 C CA . TYR A 1 92 ? 4.065 -8.807 -9.192 1.00 91.31 92 TYR A CA 1
ATOM 747 C C . TYR A 1 92 ? 2.679 -8.307 -8.772 1.00 91.31 92 TYR A C 1
ATOM 749 O O . TYR A 1 92 ? 2.040 -8.933 -7.934 1.00 91.31 92 TYR A O 1
ATOM 757 N N . TYR A 1 93 ? 2.192 -7.204 -9.349 1.00 90.88 93 TYR A N 1
ATOM 758 C CA . TYR A 1 93 ? 0.842 -6.713 -9.076 1.00 90.88 93 TYR A CA 1
ATOM 759 C C . TYR A 1 93 ? -0.253 -7.721 -9.465 1.00 90.88 93 TYR A C 1
ATOM 761 O O . TYR A 1 93 ? -1.206 -7.896 -8.711 1.00 90.88 93 TYR A O 1
ATOM 769 N N . LYS A 1 94 ? -0.107 -8.415 -10.602 1.00 90.50 94 LYS A N 1
ATOM 770 C CA . LYS A 1 94 ? -1.103 -9.381 -11.096 1.00 90.50 94 LYS A CA 1
ATOM 771 C C . LYS A 1 94 ? -1.124 -10.692 -10.310 1.00 90.50 94 LYS A C 1
ATOM 773 O O . LYS A 1 94 ? -2.095 -11.431 -10.400 1.00 90.50 94 LYS A O 1
ATOM 778 N N . ALA A 1 95 ? -0.094 -10.957 -9.505 1.00 92.25 95 ALA A N 1
ATOM 779 C CA . ALA A 1 95 ? -0.072 -12.101 -8.596 1.00 92.25 95 ALA A CA 1
ATOM 780 C C . ALA A 1 95 ? -1.006 -11.923 -7.381 1.00 92.25 95 ALA A C 1
ATOM 782 O O . ALA A 1 95 ? -1.249 -12.879 -6.644 1.00 92.25 95 ALA A O 1
ATOM 783 N N . TYR A 1 96 ? -1.526 -10.713 -7.149 1.00 94.31 96 TYR A N 1
ATOM 784 C CA . TYR A 1 96 ? -2.534 -10.458 -6.124 1.00 94.31 96 TYR A CA 1
ATOM 785 C C . TYR A 1 96 ? -3.953 -10.625 -6.688 1.00 94.31 96 TYR A C 1
ATOM 787 O O . TYR A 1 96 ? -4.204 -10.240 -7.831 1.00 94.31 96 TYR A O 1
ATOM 795 N N . PRO A 1 97 ? -4.918 -11.109 -5.881 1.00 94.62 97 PRO A N 1
ATOM 796 C CA . PRO A 1 97 ? -6.336 -11.007 -6.217 1.00 94.62 97 PRO A CA 1
ATOM 797 C C . PRO A 1 97 ? -6.736 -9.562 -6.556 1.00 94.62 97 PRO A C 1
ATOM 799 O O . PRO A 1 97 ? -6.241 -8.613 -5.943 1.00 94.62 97 PRO A O 1
ATOM 802 N N . SER A 1 98 ? -7.661 -9.377 -7.500 1.00 91.69 98 SER A N 1
ATOM 803 C CA . SER A 1 98 ? -8.077 -8.046 -7.981 1.00 91.69 98 SER A CA 1
ATOM 804 C C . SER A 1 98 ? -8.681 -7.144 -6.895 1.00 91.69 98 SER A C 1
ATOM 806 O O . SER A 1 98 ? -8.687 -5.921 -7.022 1.00 91.69 98 SER A O 1
ATOM 808 N N . ASP A 1 99 ? -9.192 -7.739 -5.822 1.00 92.06 99 ASP A N 1
ATOM 809 C CA . ASP A 1 99 ? -9.796 -7.092 -4.658 1.00 92.06 99 ASP A CA 1
ATOM 810 C C . ASP A 1 99 ? -8.856 -7.025 -3.441 1.00 92.06 99 ASP A C 1
ATOM 812 O O . ASP A 1 99 ? -9.240 -6.514 -2.391 1.00 92.06 99 ASP A O 1
ATOM 816 N N . PHE A 1 100 ? -7.604 -7.477 -3.575 1.00 95.81 100 PHE A N 1
ATOM 817 C CA . PHE A 1 100 ? -6.670 -7.588 -2.454 1.00 95.81 100 PHE A CA 1
ATOM 818 C C . PHE A 1 100 ? -6.348 -6.246 -1.786 1.00 95.81 100 PHE A C 1
ATOM 820 O O . PHE A 1 100 ? -6.254 -6.181 -0.558 1.00 95.81 100 PHE A O 1
ATOM 827 N N . PHE A 1 101 ? -6.150 -5.186 -2.577 1.00 96.69 101 PHE A N 1
ATOM 828 C CA . PHE A 1 101 ? -5.839 -3.849 -2.070 1.00 96.69 101 PHE A CA 1
ATOM 829 C C . PHE A 1 101 ? -7.112 -3.015 -1.902 1.00 96.69 101 PHE A C 1
ATOM 831 O O . PHE A 1 101 ? -7.868 -2.792 -2.854 1.00 96.69 101 PHE A O 1
ATOM 838 N N . ASP A 1 102 ? -7.310 -2.468 -0.704 1.00 96.88 102 ASP A N 1
ATOM 839 C CA . ASP A 1 102 ? -8.418 -1.562 -0.398 1.00 96.88 102 ASP A CA 1
ATOM 840 C C . ASP A 1 102 ? -8.180 -0.155 -0.956 1.00 96.88 102 ASP A C 1
ATOM 842 O O . ASP A 1 102 ? -9.123 0.543 -1.319 1.00 96.88 102 ASP A O 1
ATOM 846 N N . LEU A 1 103 ? -6.917 0.263 -1.051 1.00 95.81 103 LEU A N 1
ATOM 847 C CA . LEU A 1 103 ? -6.528 1.570 -1.569 1.00 95.81 103 LEU A CA 1
ATOM 848 C C . LEU A 1 103 ? -5.205 1.465 -2.328 1.00 95.81 103 LEU A C 1
ATOM 850 O O . LEU A 1 103 ? -4.256 0.851 -1.844 1.00 95.81 103 LEU A O 1
ATOM 854 N N . VAL A 1 104 ? -5.131 2.116 -3.488 1.00 94.19 104 VAL A N 1
ATOM 855 C CA . VAL A 1 104 ? -3.883 2.322 -4.228 1.00 94.19 104 VAL A CA 1
ATOM 856 C C . VAL A 1 104 ? -3.594 3.818 -4.256 1.00 94.19 104 VAL A C 1
ATOM 858 O O . VAL A 1 104 ? -4.419 4.608 -4.710 1.00 94.19 104 VAL A O 1
ATOM 861 N N . MET A 1 105 ? -2.435 4.209 -3.739 1.00 92.25 105 MET A N 1
ATOM 862 C CA . MET A 1 105 ? -1.945 5.581 -3.721 1.00 92.25 105 MET A CA 1
ATOM 863 C C . MET A 1 105 ? -0.782 5.710 -4.696 1.00 92.25 105 MET A C 1
ATOM 865 O O . MET A 1 105 ? 0.226 5.023 -4.569 1.00 92.25 105 MET A O 1
ATOM 869 N N . ILE A 1 106 ? -0.938 6.602 -5.666 1.00 90.31 106 ILE A N 1
ATOM 870 C CA . ILE A 1 106 ? -0.014 6.822 -6.780 1.00 90.31 106 ILE A CA 1
ATOM 871 C C . ILE A 1 106 ? 0.709 8.143 -6.522 1.00 90.31 106 ILE A C 1
ATOM 873 O O . ILE A 1 106 ? 0.095 9.209 -6.591 1.00 90.31 106 ILE A O 1
ATOM 877 N N . ASP A 1 107 ? 2.000 8.078 -6.197 1.00 85.06 107 ASP A N 1
ATOM 878 C CA . ASP A 1 107 ? 2.866 9.256 -6.170 1.00 85.06 107 ASP A CA 1
ATOM 879 C C . ASP A 1 107 ? 3.380 9.570 -7.580 1.00 85.06 107 ASP A C 1
ATOM 881 O O . ASP A 1 107 ? 3.537 8.676 -8.415 1.00 85.06 107 ASP A O 1
ATOM 885 N N . GLU A 1 108 ? 3.608 10.856 -7.841 1.00 82.69 108 GLU A N 1
ATOM 886 C CA . GLU A 1 108 ? 3.964 11.407 -9.154 1.00 82.69 108 GLU A CA 1
ATOM 887 C C . GLU A 1 108 ? 3.032 10.964 -10.296 1.00 82.69 108 GLU A C 1
ATOM 889 O O . GLU A 1 108 ? 3.467 10.659 -11.405 1.00 82.69 108 GLU A O 1
ATOM 894 N N . CYS A 1 109 ? 1.719 11.009 -10.040 1.00 80.38 109 CYS A N 1
ATOM 895 C CA . CYS A 1 109 ? 0.660 10.642 -10.990 1.00 80.38 109 CYS A CA 1
ATOM 896 C C . CYS A 1 109 ? 0.671 11.417 -12.322 1.00 80.38 109 CYS A C 1
ATOM 898 O O . CYS A 1 109 ? -0.029 11.037 -13.252 1.00 80.38 109 CYS A O 1
ATOM 900 N N . HIS A 1 110 ? 1.460 12.490 -12.426 1.00 79.44 110 HIS A N 1
ATOM 901 C CA . HIS A 1 110 ? 1.647 13.259 -13.655 1.00 79.44 110 HIS A CA 1
ATOM 902 C C . HIS A 1 110 ? 2.584 12.579 -14.670 1.00 79.44 110 HIS A C 1
ATOM 904 O O . HIS A 1 110 ? 2.758 13.102 -15.765 1.00 79.44 110 HIS A O 1
ATOM 910 N N . ARG A 1 111 ? 3.245 11.471 -14.307 1.00 69.31 111 ARG A N 1
ATOM 911 C CA . ARG A 1 111 ? 4.222 10.765 -15.157 1.00 69.31 111 ARG A CA 1
ATOM 912 C C . ARG A 1 111 ? 3.619 9.647 -16.024 1.00 69.31 111 ARG A C 1
ATOM 914 O O . ARG A 1 111 ? 4.334 8.712 -16.374 1.00 69.31 111 ARG A O 1
ATOM 921 N N . GLY A 1 112 ? 2.329 9.736 -16.342 1.00 57.38 112 GLY A N 1
ATOM 922 C CA . GLY A 1 112 ? 1.608 8.803 -17.216 1.00 57.38 112 GLY A CA 1
ATOM 923 C C . GLY A 1 112 ? 1.393 9.367 -18.607 1.00 57.38 112 GLY A C 1
ATOM 924 O O . GLY A 1 112 ? 1.030 10.560 -18.686 1.00 57.38 112 GLY A O 1
#

Secondary structure (DSSP, 8-state):
-HHH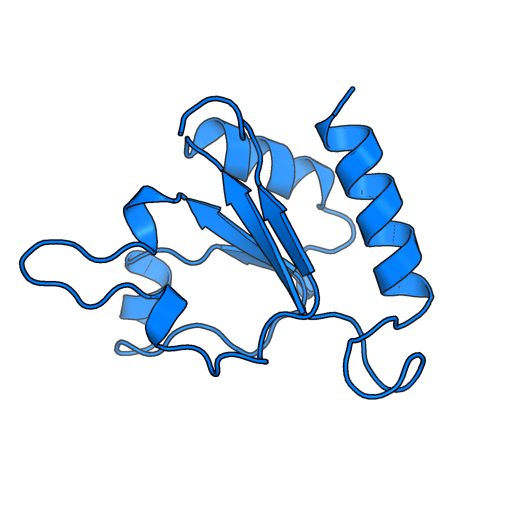HHHHHHHHHHHTT--SSSTTSS---EEEEESSHHHHHHHHHHTGGGGGGEEEE-HHHHHHTTTPPP-S-SEEEEEHHHHS-BTTB--GGGGS-TTS-SEEEETTTT--

pLDDT: mean 88.66, std 7.46, range [57.38, 97.12]

Solvent-accessible surface area (backbone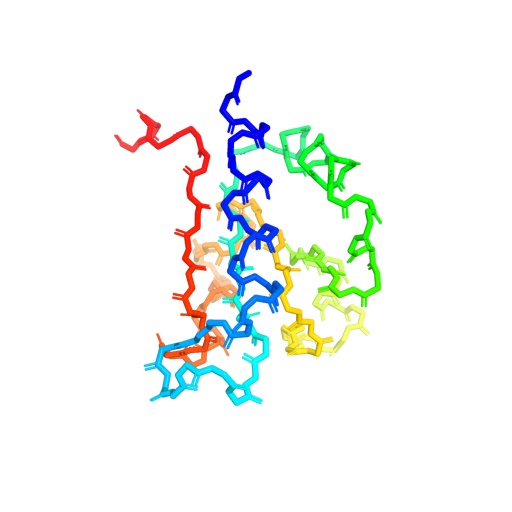 atoms only — not comparable to full-atom values): 6494 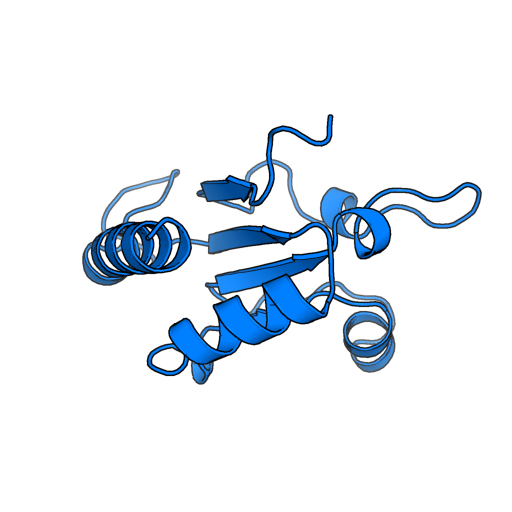Å² total; per-residue (Å²): 112,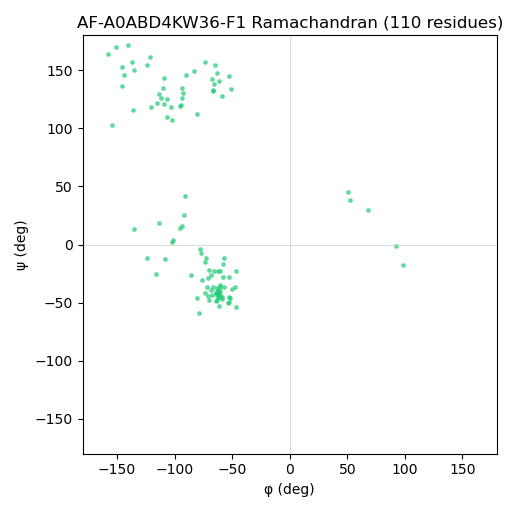68,69,58,54,51,48,55,53,50,51,53,39,47,75,56,12,34,40,80,88,53,66,60,77,45,65,31,28,35,38,39,34,21,85,41,70,71,57,44,53,54,50,50,62,75,43,51,96,42,54,92,38,45,44,68,60,37,72,66,55,21,52,77,52,76,69,42,74,90,74,92,52,31,37,37,37,34,35,52,84,63,32,41,68,48,104,89,40,86,20,60,59,72,78,46,63,94,76,62,57,55,41,79,46,68,50,72,71,83,80,116

Nearest PDB structures (foldseek):
  2v6j-assembly1_A  TM=7.600E-01  e=9.256E-01  Kokobera virus
  3p4x-assembly1_A  TM=6.504E-01  e=1.128E+00  Thermotoga maritima
  7fsf-assembly1_A  TM=6.701E-01  e=3.028E+00  Thermotoga maritima MSB8
  4cbi-assembly3_C  TM=4.503E-01  e=1.056E+00  Classical swine fever virus
  3p4y-assembly1_A  TM=6.296E-01  e=7.613E+00  Thermotoga maritima

Organism: Vibrio anguillarum (NCBI:txid55601)

Mean predicted aligned error: 4.31 Å

Radius of gyration: 13.79 Å; Cα contacts (8 Å, |Δi|>4): 161; chains: 1; bounding box: 32×37×35 Å